Protein AF-A0A3C1HAC0-F1 (afdb_monomer)

Mean predicted aligned error: 3.23 Å

Foldseek 3Di:
DDDVVVVLVVVQVVCCVPVVGGDDDPQQDKDWDPDVVIDIDGHDDPVRCVVVVHDDDDDDDD

Sequence (62 aa):
MLAHKAEEEGVACVEGMVTGHGHVDYNTIPSVVYTDPEIASVGRTEEELKAAGVEYRKGVFP

Solvent-accessible surface area (backbone atoms only — not comparable to full-atom values): 4123 Å² total; per-residue (Å²): 141,57,71,69,59,54,52,52,54,51,51,25,50,55,34,32,74,75,72,70,53,54,77,81,68,76,57,71,55,68,48,76,45,92,52,92,77,65,47,74,51,62,58,81,53,74,67,57,33,58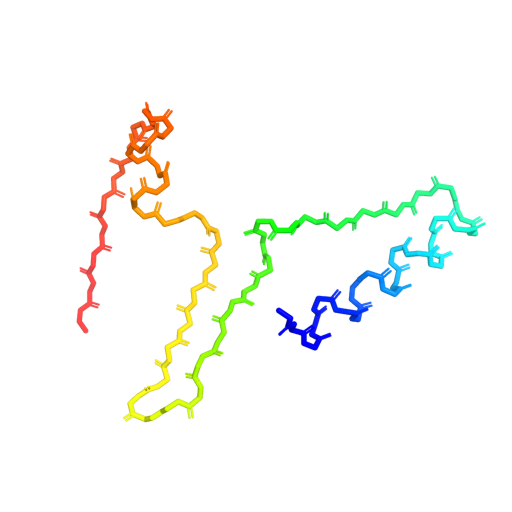,76,69,70,50,91,82,86,88,86,86,83,135

Structure (mmCIF, N/CA/C/O backbone):
data_AF-A0A3C1HAC0-F1
#
_entry.id   AF-A0A3C1HAC0-F1
#
loop_
_atom_site.group_PDB
_atom_site.id
_atom_site.type_symbol
_atom_site.label_atom_id
_atom_site.label_alt_id
_atom_site.label_comp_id
_atom_site.label_asym_id
_atom_site.label_entity_id
_atom_site.label_seq_id
_atom_site.pdbx_PDB_ins_code
_atom_site.Cartn_x
_atom_site.Cartn_y
_atom_site.Cartn_z
_atom_site.occu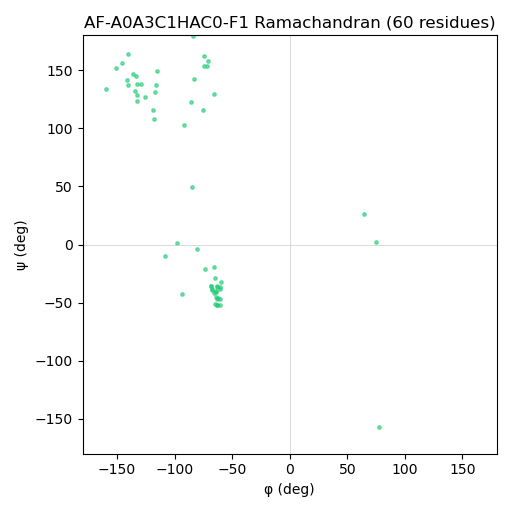pancy
_atom_site.B_iso_or_equiv
_atom_site.auth_seq_id
_atom_site.auth_comp_id
_atom_site.auth_asym_id
_atom_site.auth_atom_id
_atom_site.pdbx_PDB_model_num
ATOM 1 N N . MET A 1 1 ? 9.186 -1.613 1.893 1.00 80.75 1 MET A N 1
ATOM 2 C CA . MET A 1 1 ? 9.709 -2.517 0.843 1.00 80.75 1 MET A CA 1
ATOM 3 C C . MET A 1 1 ? 8.665 -3.597 0.635 1.00 80.75 1 MET A C 1
ATOM 5 O O . MET A 1 1 ? 8.432 -4.351 1.567 1.00 80.75 1 MET A O 1
ATOM 9 N N . LEU A 1 2 ? 7.972 -3.587 -0.503 1.00 92.62 2 LEU A N 1
ATOM 10 C CA . LEU A 1 2 ? 6.805 -4.434 -0.779 1.00 92.62 2 LEU A CA 1
ATOM 11 C C . LEU A 1 2 ? 6.917 -4.997 -2.197 1.00 92.62 2 LEU A C 1
ATOM 13 O O . LEU A 1 2 ? 7.454 -4.315 -3.069 1.00 92.62 2 LEU A O 1
ATOM 17 N N . ALA A 1 3 ? 6.425 -6.217 -2.415 1.00 95.69 3 ALA A N 1
ATOM 18 C CA . ALA A 1 3 ? 6.528 -6.887 -3.711 1.00 95.69 3 ALA A CA 1
ATOM 19 C C . ALA A 1 3 ? 5.723 -6.153 -4.796 1.00 95.69 3 ALA A C 1
ATOM 21 O O . ALA A 1 3 ? 6.282 -5.770 -5.818 1.00 95.69 3 ALA A 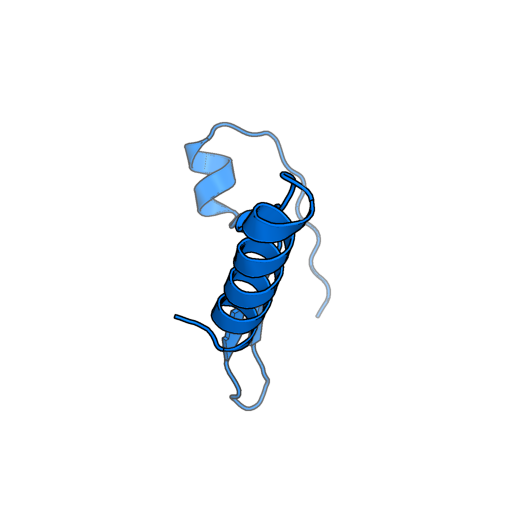O 1
ATOM 22 N N . HIS A 1 4 ? 4.451 -5.858 -4.523 1.00 93.88 4 HIS A N 1
ATOM 23 C CA . HIS A 1 4 ? 3.556 -5.161 -5.453 1.00 93.88 4 HIS A CA 1
ATOM 24 C C . HIS A 1 4 ? 3.994 -3.720 -5.752 1.00 93.88 4 HIS A C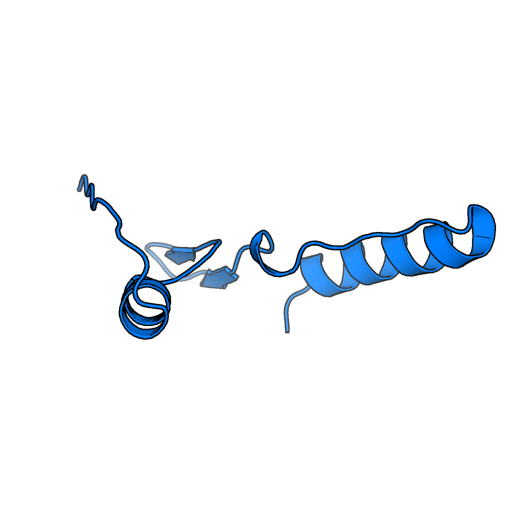 1
ATOM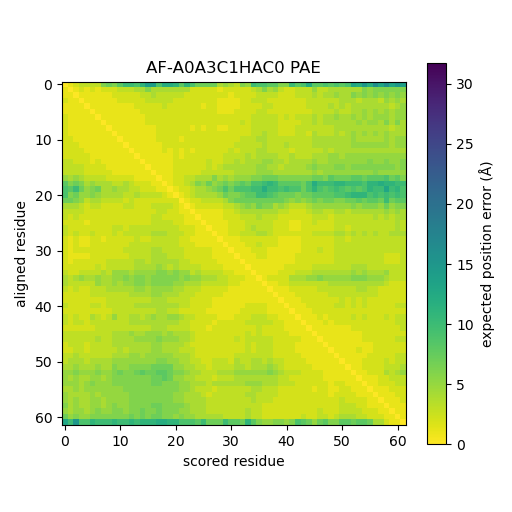 26 O O . HIS A 1 4 ? 3.796 -3.246 -6.862 1.00 93.88 4 HIS A O 1
ATOM 32 N N . LYS A 1 5 ? 4.686 -3.048 -4.817 1.00 93.94 5 LYS A N 1
ATOM 33 C CA . LYS A 1 5 ? 5.336 -1.752 -5.092 1.00 93.94 5 LYS A CA 1
ATOM 34 C C . LYS A 1 5 ? 6.392 -1.880 -6.196 1.00 93.94 5 LYS A C 1
ATOM 36 O O . LYS A 1 5 ? 6.435 -1.051 -7.094 1.00 93.94 5 LYS A O 1
ATOM 41 N N . ALA A 1 6 ? 7.248 -2.901 -6.116 1.00 95.81 6 ALA A N 1
ATOM 42 C CA . ALA A 1 6 ? 8.306 -3.111 -7.103 1.00 95.81 6 ALA A CA 1
ATOM 43 C C . ALA A 1 6 ? 7.739 -3.513 -8.473 1.00 95.81 6 ALA A C 1
ATOM 45 O O . ALA A 1 6 ? 8.278 -3.114 -9.502 1.00 95.81 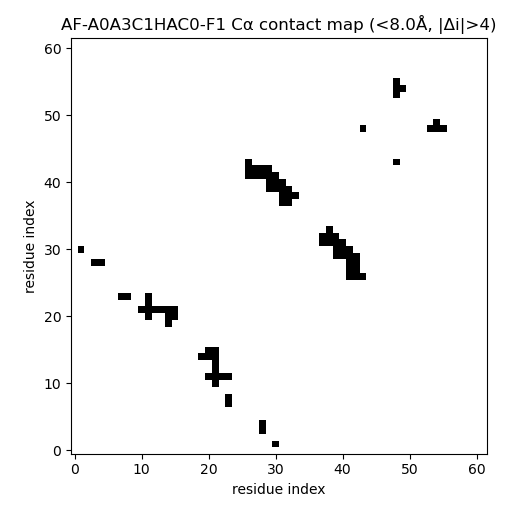6 ALA A O 1
ATOM 46 N N . GLU A 1 7 ? 6.654 -4.286 -8.481 1.00 96.00 7 GLU A N 1
ATOM 47 C CA . GLU A 1 7 ? 5.927 -4.647 -9.698 1.00 96.00 7 GLU A CA 1
ATOM 48 C C . GLU A 1 7 ? 5.379 -3.406 -10.416 1.00 96.00 7 GLU A C 1
ATOM 50 O O . GLU A 1 7 ? 5.672 -3.202 -11.595 1.00 96.00 7 GLU A O 1
ATOM 55 N N . GLU A 1 8 ? 4.661 -2.539 -9.698 1.00 94.12 8 GLU A N 1
ATOM 56 C CA . GLU A 1 8 ? 4.047 -1.336 -10.271 1.00 94.12 8 GLU A CA 1
ATOM 57 C C . GLU A 1 8 ? 5.093 -0.301 -10.717 1.00 94.12 8 GLU A C 1
ATOM 59 O O . GLU A 1 8 ? 4.991 0.262 -11.808 1.00 94.12 8 GLU A O 1
ATOM 64 N N . GLU A 1 9 ? 6.169 -0.119 -9.942 1.00 95.56 9 GLU A N 1
ATOM 65 C CA . GLU A 1 9 ? 7.326 0.690 -10.356 1.00 95.56 9 GLU A CA 1
ATOM 66 C C . GLU A 1 9 ? 7.988 0.134 -11.628 1.00 95.56 9 GLU A C 1
ATOM 68 O O . GLU A 1 9 ? 8.437 0.903 -12.483 1.00 95.56 9 GLU A O 1
ATOM 73 N N . GLY A 1 10 ? 8.030 -1.193 -11.778 1.00 96.88 10 GLY A N 1
ATOM 74 C CA . GLY A 1 10 ? 8.530 -1.862 -12.975 1.00 96.88 10 GLY A CA 1
ATOM 75 C C . GLY A 1 10 ? 7.697 -1.537 -14.213 1.00 96.88 10 GLY A C 1
ATOM 76 O O . GLY A 1 10 ? 8.267 -1.170 -15.242 1.00 96.88 10 GLY A O 1
ATOM 77 N N . VAL A 1 11 ? 6.367 -1.611 -14.103 1.00 96.62 11 VAL A N 1
ATOM 78 C CA . VAL A 1 11 ? 5.429 -1.272 -15.187 1.00 96.62 11 VAL A CA 1
ATOM 79 C C . VAL A 1 11 ? 5.539 0.205 -15.564 1.00 96.62 11 VAL A C 1
ATOM 81 O O . VAL A 1 11 ? 5.795 0.519 -16.727 1.00 96.62 11 VAL A O 1
ATOM 84 N N . ALA A 1 12 ? 5.453 1.114 -14.590 1.00 95.88 12 ALA A N 1
ATOM 85 C CA . ALA A 1 12 ? 5.533 2.551 -14.849 1.00 95.88 12 ALA A CA 1
ATOM 86 C C . ALA A 1 12 ? 6.867 2.957 -15.503 1.00 95.88 12 ALA A C 1
ATOM 88 O O . ALA A 1 12 ? 6.911 3.872 -16.328 1.00 95.88 12 ALA A O 1
ATOM 89 N N . CYS A 1 13 ? 7.959 2.258 -15.175 1.00 96.62 13 CYS A N 1
ATOM 90 C CA . CYS A 1 13 ? 9.266 2.460 -15.795 1.00 96.62 13 CYS A CA 1
ATOM 91 C C . CYS A 1 13 ? 9.248 2.139 -17.299 1.00 96.62 13 CYS A C 1
ATOM 93 O O . CYS A 1 13 ? 9.636 2.984 -18.111 1.00 96.62 13 CYS A O 1
ATOM 95 N N . VAL A 1 14 ? 8.766 0.953 -17.695 1.00 97.44 14 VAL A N 1
ATOM 96 C CA . VAL A 1 14 ? 8.710 0.575 -19.120 1.00 97.44 14 VAL A CA 1
ATOM 97 C C . VAL A 1 14 ? 7.686 1.396 -19.902 1.00 97.44 14 VAL A C 1
ATOM 99 O O . VAL A 1 14 ? 7.957 1.774 -21.042 1.00 97.44 14 VAL A O 1
ATOM 102 N N . GLU A 1 15 ? 6.553 1.753 -19.299 1.00 96.25 15 GLU A N 1
ATOM 103 C CA . GLU A 1 15 ? 5.574 2.649 -19.923 1.00 96.25 15 GLU A CA 1
ATOM 104 C C . GLU A 1 15 ? 6.151 4.048 -20.155 1.00 96.25 15 GLU A C 1
ATOM 106 O O . GLU A 1 15 ? 5.985 4.607 -21.243 1.00 96.25 15 GLU A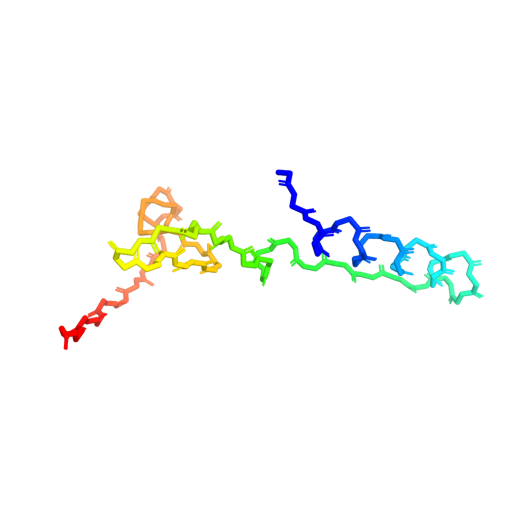 O 1
ATOM 111 N N . GLY A 1 16 ? 6.911 4.577 -19.192 1.00 97.06 16 GLY A N 1
ATOM 112 C CA . GLY A 1 16 ? 7.640 5.835 -19.339 1.00 97.06 16 GLY A CA 1
ATOM 113 C C . GLY A 1 16 ? 8.663 5.799 -20.478 1.00 97.06 16 GLY A C 1
ATOM 114 O O . GLY A 1 16 ? 8.778 6.770 -21.224 1.00 97.06 16 GLY A O 1
ATOM 115 N N . MET A 1 17 ? 9.359 4.672 -20.671 1.00 96.31 17 MET A N 1
ATOM 116 C CA . MET A 1 17 ? 10.313 4.497 -21.777 1.00 96.31 17 MET A CA 1
ATOM 117 C C . MET A 1 17 ? 9.637 4.456 -23.154 1.00 96.31 17 MET A C 1
ATOM 119 O O . MET A 1 17 ? 10.197 4.975 -24.118 1.00 96.31 17 MET A O 1
ATOM 123 N N . VAL A 1 18 ? 8.465 3.823 -23.268 1.00 96.75 18 VAL A N 1
ATOM 124 C CA . VAL A 1 18 ? 7.810 3.565 -24.566 1.00 96.75 18 VAL A CA 1
ATOM 125 C C . VAL A 1 18 ? 6.815 4.660 -24.947 1.00 96.75 18 VAL A C 1
ATOM 127 O O . VAL A 1 18 ? 6.755 5.071 -26.103 1.00 96.75 18 VAL A O 1
ATOM 130 N N . THR A 1 19 ? 6.016 5.125 -23.990 1.00 95.12 19 THR A N 1
ATOM 131 C CA . THR A 1 19 ? 4.886 6.038 -24.227 1.00 95.12 19 THR A CA 1
ATOM 132 C C . THR A 1 19 ? 5.143 7.458 -23.719 1.00 95.12 19 THR A C 1
ATOM 134 O O . THR A 1 19 ? 4.357 8.366 -23.994 1.00 95.12 19 THR A O 1
ATOM 137 N N . GLY A 1 20 ? 6.226 7.661 -22.959 1.00 93.19 20 GLY A N 1
ATOM 138 C CA . GLY A 1 20 ? 6.538 8.926 -22.290 1.00 93.19 20 GLY A CA 1
ATOM 139 C C . GLY A 1 20 ? 5.689 9.209 -21.047 1.00 93.19 20 GLY A C 1
ATOM 140 O O . GLY A 1 20 ? 5.855 10.262 -20.437 1.00 93.19 20 GLY A O 1
ATOM 141 N N . HIS A 1 21 ? 4.795 8.294 -20.663 1.00 89.12 21 HIS A N 1
ATOM 142 C CA . HIS A 1 21 ? 3.894 8.444 -19.525 1.00 89.12 21 HIS A CA 1
ATOM 143 C C . HIS A 1 21 ? 3.928 7.172 -18.674 1.00 89.12 21 HIS A C 1
ATOM 145 O O . HIS A 1 21 ? 3.757 6.075 -19.189 1.00 89.12 21 HIS A O 1
ATOM 151 N N . GLY A 1 22 ? 4.149 7.329 -17.373 1.00 90.44 22 GLY A N 1
ATOM 152 C CA . GLY A 1 22 ? 4.102 6.262 -16.377 1.00 90.44 22 GLY A CA 1
ATOM 153 C C . GLY A 1 22 ? 3.908 6.900 -15.006 1.00 90.44 22 GLY A C 1
ATOM 154 O O . GLY A 1 22 ? 4.535 7.921 -14.707 1.00 90.44 22 GLY A O 1
ATOM 155 N N . HIS A 1 23 ? 2.994 6.371 -14.199 1.00 93.31 23 HIS A N 1
ATOM 156 C CA . HIS A 1 23 ? 2.641 6.959 -12.909 1.00 93.31 23 HIS A CA 1
ATOM 157 C C . HIS A 1 23 ? 2.398 5.875 -11.865 1.00 93.31 23 HIS A C 1
ATOM 159 O O . HIS A 1 23 ? 1.794 4.853 -12.167 1.00 93.31 23 HIS A O 1
ATOM 165 N N . VAL A 1 24 ? 2.842 6.141 -10.638 1.00 93.62 24 VAL A N 1
ATOM 166 C CA . VAL A 1 24 ? 2.583 5.315 -9.458 1.00 93.62 24 VAL A CA 1
ATOM 167 C C . VAL A 1 24 ? 2.140 6.253 -8.341 1.00 93.62 24 VAL A C 1
ATOM 169 O O . VAL A 1 24 ? 2.877 7.186 -8.000 1.00 93.62 24 VAL A O 1
ATOM 172 N N . ASP A 1 25 ? 0.960 6.018 -7.766 1.00 94.75 25 ASP A N 1
ATOM 173 C CA . ASP A 1 25 ? 0.518 6.731 -6.565 1.00 94.75 25 ASP A CA 1
ATOM 174 C C . ASP A 1 25 ? 0.924 5.941 -5.320 1.00 94.75 25 ASP A C 1
ATOM 176 O O . ASP A 1 25 ? 0.302 4.960 -4.925 1.00 94.75 25 ASP A O 1
ATOM 180 N N . TYR A 1 26 ? 1.983 6.393 -4.656 1.00 94.75 26 TYR A N 1
ATOM 181 C CA . TYR A 1 26 ? 2.491 5.715 -3.467 1.00 94.75 26 TYR A CA 1
ATOM 182 C C . TYR A 1 26 ? 1.526 5.746 -2.275 1.00 94.75 26 TYR A C 1
ATOM 184 O O . TYR A 1 26 ? 1.667 4.912 -1.382 1.00 94.75 26 TYR A O 1
ATOM 192 N N . ASN A 1 27 ? 0.549 6.662 -2.237 1.00 95.06 27 ASN A N 1
ATOM 193 C CA . ASN A 1 27 ? -0.431 6.707 -1.147 1.00 95.06 27 ASN A CA 1
ATOM 194 C C . ASN A 1 27 ? -1.462 5.578 -1.239 1.00 95.06 27 ASN A C 1
ATOM 196 O O . ASN A 1 27 ? -2.108 5.260 -0.240 1.00 95.06 27 ASN A O 1
ATOM 200 N N . THR A 1 28 ? -1.645 4.988 -2.420 1.00 94.75 28 THR A N 1
ATOM 201 C CA . THR A 1 28 ? -2.634 3.929 -2.652 1.00 94.75 28 THR A CA 1
ATOM 202 C C . THR A 1 28 ? -2.025 2.530 -2.589 1.00 94.75 28 THR A C 1
ATOM 204 O O . THR A 1 28 ? -2.753 1.547 -2.709 1.00 94.75 28 THR A O 1
ATOM 207 N N . ILE A 1 29 ? -0.720 2.414 -2.315 1.00 96.00 29 ILE A N 1
ATOM 208 C CA . ILE A 1 29 ? -0.039 1.130 -2.131 1.00 96.00 29 ILE A CA 1
ATOM 209 C C . ILE A 1 29 ? -0.397 0.555 -0.748 1.00 96.00 29 ILE A C 1
ATOM 211 O O . ILE A 1 29 ? -0.021 1.139 0.273 1.00 96.00 29 ILE A O 1
ATOM 215 N N . PRO A 1 30 ? -1.080 -0.603 -0.668 1.00 96.38 30 PRO A N 1
ATOM 216 C CA . PRO A 1 30 ? -1.457 -1.194 0.610 1.00 96.38 30 PRO A CA 1
ATOM 217 C C . PRO A 1 30 ? -0.255 -1.827 1.316 1.00 96.38 30 PRO A C 1
ATOM 219 O O . PRO A 1 30 ? 0.683 -2.303 0.675 1.00 96.38 30 PRO A O 1
ATOM 222 N N . SER A 1 31 ? -0.313 -1.898 2.642 1.00 96.56 31 SER A N 1
ATOM 223 C CA . SER A 1 31 ? 0.621 -2.658 3.480 1.00 96.56 31 SER A CA 1
ATOM 224 C C . SER A 1 31 ? -0.125 -3.768 4.211 1.00 96.56 31 SER A C 1
ATOM 226 O O . SER A 1 31 ? -1.220 -3.535 4.719 1.00 96.56 31 SER A O 1
ATOM 228 N N . VAL A 1 32 ? 0.462 -4.968 4.265 1.00 97.31 32 VAL A N 1
ATOM 229 C CA . VAL A 1 32 ? -0.168 -6.163 4.851 1.00 97.31 32 VAL A CA 1
ATOM 230 C C . VAL A 1 32 ? 0.798 -6.872 5.797 1.00 97.31 32 VAL A C 1
ATOM 232 O O . VAL A 1 32 ? 1.981 -7.028 5.484 1.00 97.31 32 VAL A O 1
ATOM 235 N N . VAL A 1 33 ? 0.278 -7.324 6.938 1.00 97.94 33 VAL A N 1
ATOM 236 C CA . VAL A 1 33 ? 0.942 -8.205 7.902 1.00 97.94 33 VAL A CA 1
ATOM 237 C C . VAL A 1 33 ? 0.129 -9.497 8.016 1.00 97.94 33 VAL A C 1
ATOM 239 O O . VAL A 1 33 ? -1.014 -9.482 8.470 1.00 97.94 33 VAL A O 1
ATOM 242 N N . TYR A 1 34 ? 0.735 -10.614 7.613 1.00 97.19 34 TYR A N 1
ATOM 243 C CA . TYR A 1 34 ? 0.097 -11.935 7.504 1.00 97.19 34 TYR A CA 1
ATOM 244 C C . TYR A 1 34 ? 0.093 -12.720 8.831 1.00 97.19 34 TYR A C 1
ATOM 246 O O . TYR A 1 34 ? 0.551 -13.860 8.901 1.00 97.19 34 TYR A O 1
ATOM 254 N N . THR A 1 35 ? -0.346 -12.082 9.916 1.00 97.88 35 THR A N 1
ATOM 255 C CA . THR A 1 35 ? -0.641 -12.755 11.195 1.00 97.88 35 THR A CA 1
ATOM 256 C C . THR A 1 35 ? -2.055 -13.339 11.195 1.00 97.88 35 THR A C 1
ATOM 258 O O . THR A 1 35 ? -2.781 -13.180 10.224 1.00 97.88 35 THR A O 1
ATOM 261 N N . ASP A 1 36 ? -2.459 -13.994 12.284 1.00 96.38 36 ASP A N 1
ATOM 262 C CA . ASP A 1 36 ? -3.848 -14.411 12.502 1.00 96.38 36 ASP A CA 1
ATOM 263 C C . ASP A 1 36 ? -4.399 -13.706 13.760 1.00 96.38 36 ASP A C 1
ATOM 265 O O . ASP A 1 36 ? -3.941 -14.011 14.869 1.00 96.38 36 ASP A O 1
ATOM 269 N N . PRO A 1 37 ? -5.304 -12.713 13.628 1.00 95.12 37 PRO A N 1
ATOM 270 C CA . PRO A 1 37 ? -5.867 -12.183 12.382 1.00 95.12 37 PRO A CA 1
ATOM 271 C C . PRO A 1 37 ? -4.857 -11.362 11.562 1.00 95.12 37 PRO A C 1
ATOM 273 O O . PRO A 1 37 ? -3.875 -10.822 12.089 1.00 95.12 37 PRO A O 1
ATOM 276 N N . GLU A 1 38 ? -5.120 -11.248 10.263 1.00 98.00 38 GLU A N 1
ATOM 277 C CA . GLU A 1 38 ? -4.330 -10.421 9.352 1.00 98.00 38 GLU A CA 1
ATOM 278 C C . GLU A 1 38 ? -4.579 -8.928 9.605 1.00 98.00 38 GLU A C 1
ATOM 280 O O . GLU A 1 38 ? -5.643 -8.517 10.074 1.00 98.00 38 GLU A O 1
ATOM 285 N N . ILE A 1 39 ? -3.590 -8.097 9.271 1.00 97.12 39 ILE A N 1
ATOM 286 C CA . ILE A 1 39 ? -3.679 -6.638 9.398 1.00 97.12 39 ILE A CA 1
ATOM 287 C C . ILE A 1 39 ? -3.343 -6.017 8.047 1.00 97.12 39 ILE A C 1
ATOM 289 O O . ILE A 1 39 ? -2.277 -6.283 7.493 1.00 97.12 39 ILE A O 1
ATOM 293 N N . ALA A 1 40 ? -4.221 -5.155 7.535 1.00 97.12 40 ALA A N 1
ATOM 294 C CA . ALA A 1 40 ? -4.002 -4.419 6.296 1.00 97.12 40 ALA A CA 1
ATOM 295 C C . ALA A 1 40 ? -4.358 -2.935 6.454 1.00 97.12 40 ALA A C 1
ATOM 297 O O . ALA A 1 40 ? -5.304 -2.581 7.159 1.00 97.12 40 ALA A O 1
ATOM 298 N N . SER A 1 41 ? -3.609 -2.064 5.781 1.00 96.81 41 SER A N 1
ATOM 299 C CA . SER A 1 41 ? -3.871 -0.623 5.728 1.00 96.81 41 SER A CA 1
ATOM 300 C C . SER A 1 41 ? -3.496 -0.031 4.368 1.00 96.81 41 SER A C 1
ATOM 302 O O . SER A 1 41 ? -2.675 -0.585 3.635 1.00 96.81 41 SER A O 1
ATOM 304 N N . VAL A 1 42 ? -4.118 1.096 4.019 1.00 96.94 42 VAL A N 1
ATOM 305 C CA . VAL A 1 42 ? -3.841 1.880 2.807 1.00 96.94 42 VAL A CA 1
ATOM 306 C C . VAL A 1 42 ? -4.149 3.353 3.076 1.00 96.94 42 VAL A C 1
ATOM 308 O O . VAL A 1 42 ? -5.018 3.662 3.895 1.00 96.94 42 VAL A O 1
ATOM 311 N N . GLY A 1 43 ? -3.463 4.266 2.388 1.00 96.88 43 GLY A N 1
ATOM 312 C CA . GLY A 1 43 ? -3.653 5.701 2.568 1.00 96.88 43 GLY A CA 1
ATOM 313 C C . GLY A 1 43 ? -2.982 6.248 3.826 1.00 96.88 43 GLY A C 1
ATOM 314 O O . GLY A 1 43 ? -2.019 5.685 4.343 1.00 96.88 43 GLY A O 1
ATOM 315 N N . ARG A 1 44 ? -3.493 7.392 4.292 1.00 96.69 44 ARG A N 1
ATOM 316 C CA . ARG A 1 44 ? -2.935 8.113 5.439 1.00 96.69 44 ARG A CA 1
ATOM 317 C C . ARG A 1 44 ? -3.441 7.561 6.761 1.00 96.69 44 ARG A C 1
ATOM 319 O O . ARG A 1 44 ? -4.621 7.248 6.916 1.00 96.69 44 ARG A O 1
ATOM 326 N N . THR A 1 45 ? -2.545 7.545 7.730 1.00 97.38 45 THR A N 1
ATOM 327 C CA . THR A 1 45 ? -2.841 7.263 9.132 1.00 97.38 45 THR A CA 1
ATOM 328 C C . THR A 1 45 ? -3.543 8.441 9.806 1.00 97.38 45 THR A C 1
ATOM 330 O O . THR A 1 45 ? -3.517 9.584 9.338 1.00 97.38 45 THR A O 1
ATOM 333 N N . GLU A 1 46 ? -4.175 8.167 10.946 1.00 97.06 46 GLU A N 1
ATOM 334 C CA . GLU A 1 46 ? -4.826 9.201 11.749 1.00 97.06 46 GLU A CA 1
ATOM 335 C C . GLU A 1 46 ? -3.799 10.225 12.271 1.00 97.06 46 GLU A C 1
ATOM 337 O O . GLU A 1 46 ? -4.070 11.425 12.326 1.00 97.06 46 GLU A O 1
ATOM 342 N N . GLU A 1 47 ? -2.600 9.757 12.616 1.00 97.12 47 GLU A N 1
ATOM 343 C CA . GLU A 1 47 ? -1.471 10.563 13.072 1.00 97.12 47 GLU A CA 1
ATOM 344 C C . GLU A 1 47 ? -0.985 11.525 11.982 1.00 97.12 47 GLU A C 1
ATOM 346 O O . GLU A 1 47 ? -0.788 12.71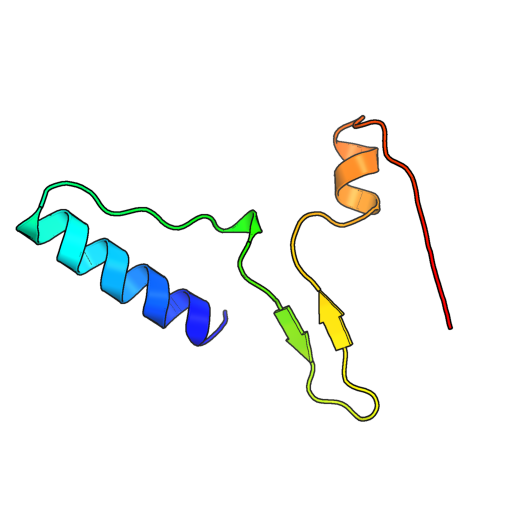1 12.254 1.00 97.12 47 GLU A O 1
ATOM 351 N N . GLU A 1 48 ? -0.850 11.050 10.741 1.00 96.69 48 GLU A N 1
ATOM 352 C CA . GLU A 1 48 ? -0.461 11.883 9.597 1.00 96.69 48 GLU A CA 1
ATOM 353 C C . GLU A 1 48 ? -1.507 12.956 9.287 1.00 96.69 48 GLU A C 1
ATOM 355 O O . GLU A 1 48 ? -1.150 14.100 9.000 1.00 96.69 48 GLU A O 1
ATOM 360 N N . LEU A 1 49 ? -2.801 12.625 9.374 1.00 97.00 49 LEU A N 1
ATOM 361 C CA . LEU A 1 49 ? -3.880 13.593 9.155 1.00 97.00 49 LEU A CA 1
ATOM 362 C C . LEU A 1 49 ? -3.895 14.681 10.235 1.00 97.00 49 LEU A C 1
ATOM 364 O O . LEU A 1 49 ? -4.022 15.862 9.906 1.00 97.00 49 LEU A O 1
ATOM 368 N N . LYS A 1 50 ? -3.690 14.306 11.505 1.00 97.12 50 LYS A N 1
ATOM 369 C CA . LYS A 1 50 ? -3.551 15.261 12.617 1.00 97.12 50 LYS A CA 1
ATOM 370 C C . LYS A 1 50 ? -2.337 16.166 12.434 1.00 97.12 50 LYS A C 1
ATOM 372 O O . LYS A 1 50 ? -2.462 17.378 12.589 1.00 97.12 50 LYS A O 1
ATOM 377 N N . ALA A 1 51 ? -1.184 15.599 12.080 1.00 97.38 51 ALA A N 1
ATOM 378 C CA . ALA A 1 51 ? 0.039 16.363 11.846 1.00 97.38 51 ALA A CA 1
ATOM 379 C C . ALA A 1 51 ? -0.098 17.335 10.661 1.00 97.38 51 ALA A C 1
ATOM 381 O O . ALA A 1 51 ? 0.423 18.447 10.711 1.00 97.38 51 ALA A O 1
ATOM 382 N N . ALA A 1 52 ? -0.835 16.942 9.620 1.00 96.31 52 ALA A N 1
ATOM 383 C CA . ALA A 1 52 ? -1.121 17.779 8.459 1.00 96.31 52 ALA A CA 1
ATOM 384 C C . ALA A 1 52 ? -2.259 18.797 8.683 1.00 96.31 52 ALA A C 1
ATOM 386 O O . ALA A 1 52 ? -2.540 19.587 7.783 1.00 96.31 52 ALA A O 1
ATOM 387 N N . GLY A 1 53 ? -2.929 18.782 9.844 1.00 97.19 53 GLY A N 1
ATOM 388 C CA . GLY A 1 53 ? -4.062 19.665 10.135 1.00 97.19 53 GLY A CA 1
ATOM 389 C C . GLY A 1 53 ? -5.284 19.419 9.243 1.00 97.19 53 GLY A C 1
ATOM 390 O O . GLY A 1 53 ? -6.060 20.339 8.997 1.00 97.19 53 GLY A O 1
ATOM 391 N N . VAL A 1 54 ? -5.446 18.199 8.724 1.00 97.75 54 VAL A N 1
ATOM 392 C CA . VAL A 1 54 ? -6.558 17.838 7.837 1.00 97.75 54 VAL A CA 1
ATOM 393 C C . VAL A 1 54 ? -7.758 17.423 8.683 1.00 97.75 54 VAL A C 1
ATOM 395 O O . VAL A 1 54 ? -7.664 16.486 9.473 1.00 97.75 54 VAL A O 1
ATOM 398 N N . GLU A 1 55 ? -8.901 18.087 8.504 1.00 97.00 55 GLU A N 1
ATOM 399 C CA . GLU A 1 55 ? -10.152 17.653 9.132 1.00 97.00 55 GLU A CA 1
ATOM 400 C C . GLU A 1 55 ? -10.602 16.298 8.565 1.00 97.00 55 GLU A C 1
ATOM 402 O O . GLU A 1 55 ? -10.689 16.111 7.350 1.00 97.00 55 GLU A O 1
ATOM 407 N N . TYR A 1 56 ? -10.912 15.344 9.445 1.00 97.25 56 TYR A N 1
ATOM 408 C CA . TYR A 1 56 ? -11.351 14.001 9.065 1.00 97.25 56 TYR A CA 1
ATOM 409 C C . TYR A 1 56 ? -12.472 13.496 9.982 1.00 97.25 56 TYR A C 1
ATOM 411 O O . TYR A 1 56 ? -12.713 14.020 11.070 1.00 97.25 56 TYR A O 1
ATOM 419 N N . ARG A 1 57 ? -13.173 12.450 9.535 1.00 97.62 57 ARG A N 1
ATOM 420 C CA . ARG A 1 57 ? -14.171 11.711 10.325 1.00 97.62 57 ARG A CA 1
ATOM 421 C C . ARG A 1 57 ? -13.682 10.281 10.539 1.00 97.62 57 ARG A C 1
ATOM 423 O O . ARG A 1 57 ? -13.003 9.737 9.674 1.00 97.62 57 ARG A O 1
ATOM 430 N N . LYS A 1 58 ? -14.051 9.666 11.666 1.00 96.94 58 LYS A N 1
ATOM 431 C CA . LYS A 1 58 ? -13.659 8.295 12.030 1.00 96.94 58 LYS A CA 1
ATOM 432 C C . LYS A 1 58 ? -14.885 7.390 12.131 1.00 96.94 58 LYS A C 1
ATOM 434 O O . LYS A 1 58 ? -15.849 7.745 12.803 1.00 96.94 58 LYS A O 1
ATOM 439 N N . GLY A 1 59 ? -14.828 6.226 11.488 1.00 97.12 59 GLY A N 1
ATOM 440 C CA . GLY A 1 59 ? -15.811 5.149 11.616 1.00 97.12 59 GLY A CA 1
ATOM 441 C C . GLY A 1 59 ? -15.098 3.831 11.909 1.00 97.12 59 GLY A C 1
ATOM 442 O O . GLY A 1 59 ? -14.039 3.578 11.343 1.00 97.12 59 GLY A O 1
ATOM 443 N N . VAL A 1 60 ? -15.642 3.025 12.821 1.00 96.56 60 VAL A N 1
ATOM 444 C CA . VAL A 1 60 ? -15.079 1.729 13.235 1.00 96.56 60 VAL A CA 1
ATOM 445 C C . VAL A 1 60 ? -16.230 0.746 13.430 1.00 96.56 60 VAL A C 1
ATOM 447 O O . VAL A 1 60 ? -17.252 1.117 14.010 1.00 96.56 60 VAL A O 1
ATOM 450 N N . PHE A 1 61 ? -16.060 -0.488 12.961 1.00 95.62 61 PHE A N 1
ATOM 451 C CA . PHE A 1 61 ? -16.991 -1.594 13.169 1.00 95.62 61 PHE A CA 1
ATOM 452 C C . PHE A 1 61 ? -16.193 -2.849 13.574 1.00 95.62 61 PHE A C 1
ATOM 454 O O . PHE A 1 61 ? -15.166 -3.095 12.939 1.00 95.62 61 PHE A O 1
ATOM 461 N N . PRO A 1 62 ? -16.598 -3.569 14.637 1.00 91.31 62 PRO A N 1
ATOM 462 C CA . PRO A 1 62 ? -15.904 -4.760 15.125 1.00 91.31 62 PRO A CA 1
ATOM 463 C C . PRO A 1 62 ? -16.197 -6.021 14.305 1.00 91.31 62 PRO A C 1
ATOM 465 O O . PRO A 1 62 ? -17.346 -6.177 13.831 1.00 91.31 62 PRO A O 1
#

Nearest PDB structures (foldseek):
  1v59-assembly1_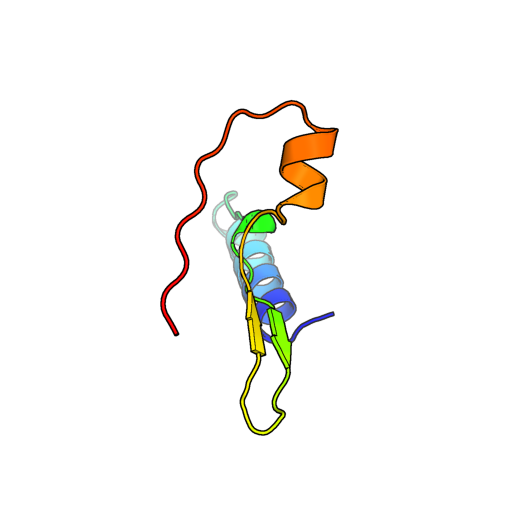B  TM=9.949E-01  e=7.476E-05  Saccharomyces cerevisiae
  2eq7-assembly1_B  TM=9.647E-01  e=6.064E-05  Thermus thermophilus HB8
  6uzi-assembly2_D  TM=9.720E-01  e=1.308E-03  Elizabethkingia anophelis NUHP1
  3l8k-assembly1_B-2  TM=9.178E-01  e=9.242E-02  Saccharolobus solfataricus

Secondary structure (DSSP, 8-state):
--HHHHHHHHHHHHHHHHHS-----GGG--EEE-SSS-EEE-S--HHHHHHTT---------

pLDDT: mean 95.69, std 2.62, range [80.75, 98.0]

Radius of gyration: 15.94 Å; Cα contacts (8 Å, |Δi|>4): 44; chains: 1; bounding box: 27×34×40 Å